Protein AF-A0A538RVB1-F1 (afdb_monomer_lite)

Structure (mmCIF, N/CA/C/O backbone):
data_AF-A0A538RVB1-F1
#
_entry.id   AF-A0A538RVB1-F1
#
loop_
_atom_site.group_PDB
_atom_site.id
_atom_site.type_symbol
_atom_site.label_atom_id
_atom_site.label_alt_id
_atom_site.label_comp_id
_atom_site.label_asym_id
_atom_site.label_entity_id
_atom_site.label_seq_id
_atom_site.pdbx_PDB_ins_code
_atom_site.Cartn_x
_atom_site.Cartn_y
_atom_site.Cartn_z
_atom_site.occupancy
_atom_site.B_iso_or_equiv
_atom_site.auth_seq_id
_atom_site.auth_comp_id
_atom_site.auth_asym_id
_atom_site.auth_atom_id
_atom_site.pdbx_PDB_model_num
ATOM 1 N N . MET A 1 1 ? 6.061 9.145 -22.991 1.00 56.69 1 MET A N 1
ATOM 2 C CA . MET A 1 1 ? 5.167 9.753 -21.976 1.00 56.69 1 MET A CA 1
ATOM 3 C C . MET A 1 1 ? 4.318 8.711 -21.238 1.00 56.69 1 MET A C 1
ATOM 5 O O . MET A 1 1 ? 4.384 8.689 -20.019 1.00 56.69 1 MET A O 1
ATOM 9 N N . ALA A 1 2 ? 3.609 7.792 -21.915 1.00 64.81 2 ALA A N 1
ATOM 10 C CA . ALA A 1 2 ? 2.763 6.772 -21.260 1.00 64.81 2 ALA A CA 1
ATOM 11 C C . ALA A 1 2 ? 3.472 5.928 -20.171 1.00 64.81 2 ALA A C 1
ATOM 13 O O . ALA A 1 2 ? 2.917 5.725 -19.095 1.00 64.81 2 ALA A O 1
ATOM 14 N N . ASN A 1 3 ? 4.726 5.517 -20.402 1.00 79.94 3 ASN A N 1
ATOM 15 C CA . ASN A 1 3 ? 5.489 4.703 -19.444 1.00 79.94 3 ASN A CA 1
ATOM 16 C C . ASN A 1 3 ? 5.826 5.451 -18.128 1.00 79.94 3 ASN A C 1
ATOM 18 O O . ASN A 1 3 ? 5.861 4.856 -17.059 1.00 79.94 3 ASN A O 1
ATOM 22 N N . GLN A 1 4 ? 6.009 6.777 -18.175 1.00 86.19 4 GLN A N 1
ATOM 23 C CA . GLN A 1 4 ? 6.291 7.589 -16.977 1.00 86.19 4 GLN A CA 1
ATOM 24 C C . GLN A 1 4 ? 5.043 7.785 -16.107 1.00 86.19 4 GLN A C 1
ATOM 26 O O . GLN A 1 4 ? 5.132 7.745 -14.879 1.00 86.19 4 GLN A O 1
ATOM 31 N N . ASN A 1 5 ? 3.878 7.957 -16.740 1.00 89.44 5 ASN A N 1
ATOM 32 C CA . ASN A 1 5 ? 2.598 8.042 -16.036 1.00 89.44 5 ASN A CA 1
ATOM 33 C C . ASN A 1 5 ? 2.254 6.707 -15.368 1.00 89.44 5 ASN A C 1
ATOM 35 O O . ASN A 1 5 ? 1.838 6.693 -14.213 1.00 89.44 5 ASN A O 1
ATOM 39 N N . LEU A 1 6 ? 2.498 5.591 -16.062 1.00 92.19 6 LEU A N 1
ATOM 40 C CA . LEU A 1 6 ? 2.333 4.257 -15.491 1.00 92.19 6 LEU A CA 1
ATOM 41 C C . LEU A 1 6 ? 3.281 4.032 -14.305 1.00 92.19 6 LEU A C 1
ATOM 43 O O . LEU A 1 6 ? 2.832 3.638 -13.235 1.00 92.19 6 LEU A O 1
ATOM 47 N N . ALA A 1 7 ? 4.570 4.348 -14.456 1.00 90.56 7 ALA A N 1
ATOM 48 C CA . ALA A 1 7 ? 5.543 4.222 -13.371 1.00 90.56 7 ALA A CA 1
ATOM 49 C C . ALA A 1 7 ? 5.182 5.079 -12.149 1.00 90.56 7 ALA A C 1
ATOM 51 O O . ALA A 1 7 ? 5.358 4.630 -11.019 1.00 90.56 7 ALA A O 1
ATOM 52 N N . THR A 1 8 ? 4.654 6.286 -12.374 1.00 89.31 8 THR A N 1
ATOM 53 C CA . THR A 1 8 ? 4.092 7.137 -11.317 1.00 89.31 8 THR A CA 1
ATOM 54 C C . THR A 1 8 ? 2.939 6.433 -10.610 1.00 89.31 8 THR A C 1
ATOM 56 O O . THR A 1 8 ? 2.989 6.260 -9.398 1.00 89.31 8 THR A O 1
ATOM 59 N N . TYR A 1 9 ? 1.936 5.984 -11.365 1.00 91.00 9 TYR A N 1
ATOM 60 C CA . TYR A 1 9 ? 0.734 5.371 -10.811 1.00 91.00 9 TYR A CA 1
ATOM 61 C C . TYR A 1 9 ? 1.042 4.115 -9.986 1.00 91.00 9 TYR A C 1
ATOM 63 O O . TYR A 1 9 ? 0.549 3.979 -8.870 1.00 91.00 9 TYR A O 1
ATOM 71 N N . LEU A 1 10 ? 1.895 3.220 -10.499 1.00 93.38 10 LEU A N 1
ATOM 72 C CA . LEU A 1 10 ? 2.263 1.989 -9.792 1.00 93.38 10 LEU A CA 1
ATOM 73 C C . LEU A 1 10 ? 3.028 2.281 -8.497 1.00 93.38 10 LEU A C 1
ATOM 75 O O . LEU A 1 10 ? 2.810 1.616 -7.491 1.00 93.38 10 LEU A O 1
ATOM 79 N N . ASN A 1 11 ? 3.892 3.298 -8.501 1.00 92.00 11 ASN A N 1
ATOM 80 C CA . ASN A 1 11 ? 4.599 3.718 -7.296 1.00 92.00 11 ASN A CA 1
ATOM 81 C C . ASN A 1 11 ? 3.660 4.367 -6.269 1.00 92.00 11 ASN A C 1
ATOM 83 O O . ASN A 1 11 ? 3.749 4.038 -5.087 1.00 92.00 11 ASN A O 1
ATOM 87 N N . ASP A 1 12 ? 2.741 5.230 -6.706 1.00 87.38 12 ASP A N 1
ATOM 88 C CA . ASP A 1 12 ? 1.721 5.829 -5.838 1.00 87.38 12 ASP A CA 1
ATOM 89 C C . ASP A 1 12 ? 0.821 4.740 -5.218 1.00 87.38 12 ASP A C 1
ATOM 91 O O . ASP A 1 12 ? 0.537 4.773 -4.019 1.00 87.38 12 ASP A O 1
ATOM 95 N N . HIS A 1 13 ? 0.438 3.722 -5.999 1.00 91.75 13 HIS A N 1
ATOM 96 C CA . HIS A 1 13 ? -0.332 2.578 -5.506 1.00 91.75 13 HIS A CA 1
ATOM 97 C C . HIS A 1 13 ? 0.471 1.717 -4.516 1.00 91.75 13 HIS A C 1
ATOM 99 O O . HIS A 1 13 ? -0.055 1.338 -3.467 1.00 91.75 13 HIS A O 1
ATOM 105 N N . LEU A 1 14 ? 1.762 1.486 -4.785 1.00 93.06 14 LEU A N 1
ATOM 106 C CA . LEU A 1 14 ? 2.662 0.780 -3.872 1.00 93.06 14 LEU A CA 1
ATOM 107 C C . LEU A 1 14 ? 2.751 1.500 -2.518 1.00 93.06 14 LEU A C 1
ATOM 109 O O . LEU A 1 14 ? 2.569 0.861 -1.483 1.00 93.06 14 LEU A O 1
ATOM 113 N N . ALA A 1 15 ? 2.950 2.822 -2.504 1.00 89.56 15 ALA A N 1
ATOM 114 C CA . ALA A 1 15 ? 2.952 3.602 -1.263 1.00 89.56 15 ALA A CA 1
ATOM 115 C C . ALA A 1 15 ? 1.604 3.546 -0.528 1.00 89.56 15 ALA A C 1
ATOM 117 O O . ALA A 1 15 ? 1.580 3.384 0.692 1.00 89.56 15 ALA A O 1
ATOM 118 N N . GLY A 1 16 ? 0.489 3.617 -1.263 1.00 89.00 16 GLY A N 1
ATOM 119 C CA . GLY A 1 16 ? -0.850 3.457 -0.696 1.00 89.00 16 GLY A CA 1
ATOM 120 C C . GLY A 1 16 ? -1.043 2.104 -0.005 1.00 89.00 16 GLY A C 1
ATOM 121 O O . GLY A 1 16 ? -1.550 2.058 1.114 1.00 89.00 16 GLY A O 1
ATOM 122 N N . SER A 1 17 ? -0.583 1.011 -0.625 1.00 93.69 17 SER A N 1
ATOM 123 C CA . SER A 1 17 ? -0.671 -0.335 -0.041 1.00 93.69 17 SER A CA 1
ATOM 124 C C . SER A 1 17 ? 0.162 -0.479 1.239 1.00 93.69 17 SER A C 1
ATOM 126 O O . SER A 1 17 ? -0.302 -1.076 2.206 1.00 93.69 17 SER A O 1
ATOM 128 N N . VAL A 1 18 ? 1.360 0.120 1.290 1.00 91.50 18 VAL A N 1
ATOM 129 C CA . VAL A 1 18 ? 2.210 0.130 2.494 1.00 91.50 18 VAL A CA 1
ATOM 130 C C . VAL A 1 18 ? 1.503 0.853 3.640 1.00 91.50 18 VAL A C 1
ATOM 132 O O . VAL A 1 18 ? 1.355 0.278 4.716 1.00 91.50 18 VAL A O 1
ATOM 135 N N . ALA A 1 19 ? 0.985 2.058 3.388 1.00 88.25 19 ALA A N 1
ATOM 136 C CA . ALA A 1 19 ? 0.258 2.832 4.393 1.00 88.25 19 ALA A CA 1
ATOM 137 C C . ALA A 1 19 ? -1.011 2.111 4.889 1.00 88.25 19 ALA A C 1
ATOM 139 O O . ALA A 1 19 ? -1.318 2.133 6.081 1.00 88.25 19 ALA A O 1
ATOM 140 N N . ALA A 1 20 ? -1.744 1.442 3.992 1.00 90.94 20 ALA A N 1
ATOM 141 C CA . ALA A 1 20 ? -2.928 0.669 4.359 1.00 90.94 20 ALA A CA 1
ATOM 142 C C . ALA A 1 20 ? -2.583 -0.523 5.267 1.00 90.94 20 ALA A C 1
ATOM 144 O O . ALA A 1 20 ? -3.275 -0.757 6.257 1.00 90.94 20 ALA A O 1
ATOM 145 N N . LEU A 1 21 ? -1.500 -1.250 4.971 1.00 93.69 21 LEU A N 1
ATOM 146 C CA . LEU A 1 21 ? -1.052 -2.380 5.789 1.00 93.69 21 LEU A CA 1
ATOM 147 C C . LEU A 1 21 ? -0.615 -1.941 7.193 1.00 93.69 21 LEU A C 1
ATOM 149 O O . LEU A 1 21 ? -0.989 -2.600 8.162 1.00 93.69 21 LEU A O 1
ATOM 153 N N . GLU A 1 22 ? 0.109 -0.825 7.314 1.00 90.88 22 GLU A N 1
ATOM 154 C CA . GLU A 1 22 ? 0.495 -0.250 8.613 1.00 90.88 22 GLU A CA 1
ATOM 155 C C . GLU A 1 22 ? -0.730 0.163 9.443 1.00 90.88 22 GLU A C 1
ATOM 157 O O . GLU A 1 22 ? -0.807 -0.129 10.640 1.00 90.88 22 GLU A O 1
ATOM 162 N N . LEU A 1 23 ? -1.725 0.795 8.808 1.00 91.19 23 LEU A N 1
ATOM 163 C CA . LEU A 1 23 ? -2.975 1.173 9.468 1.00 91.19 23 LEU A CA 1
ATOM 164 C C . LEU A 1 23 ? -3.752 -0.054 9.961 1.00 91.19 23 LEU A C 1
ATOM 166 O O . LEU A 1 23 ? -4.245 -0.060 11.089 1.00 91.19 23 LEU A O 1
ATOM 170 N N . LEU A 1 24 ? -3.869 -1.092 9.132 1.00 91.31 24 LEU A N 1
ATOM 171 C CA . LEU A 1 24 ? -4.580 -2.317 9.499 1.00 91.31 24 LEU A CA 1
ATOM 172 C C . LEU A 1 24 ? -3.858 -3.063 10.623 1.00 91.31 24 LEU A C 1
ATOM 174 O O . LEU A 1 24 ? -4.508 -3.489 11.571 1.00 91.31 24 LEU A O 1
ATOM 178 N N . GLU A 1 25 ? -2.526 -3.140 10.586 1.00 89.25 25 GLU A N 1
ATOM 179 C CA . GLU A 1 25 ? -1.732 -3.704 11.682 1.00 89.25 25 GLU A CA 1
ATOM 180 C C . GLU A 1 25 ? -1.940 -2.930 12.997 1.00 89.25 25 GLU A C 1
ATOM 182 O O . GLU A 1 25 ? -2.078 -3.530 14.066 1.00 89.25 25 GLU A O 1
ATOM 187 N N . TYR A 1 26 ? -2.007 -1.597 12.940 1.00 88.81 26 TYR A N 1
ATOM 188 C CA . TYR A 1 26 ? -2.326 -0.774 14.107 1.00 88.81 26 TYR A CA 1
ATOM 189 C C . TYR A 1 26 ? -3.735 -1.060 14.652 1.00 88.81 26 TYR A C 1
ATOM 191 O O . TYR A 1 26 ? -3.916 -1.192 15.866 1.00 88.81 26 TYR A O 1
ATOM 199 N N . LEU A 1 27 ? -4.733 -1.194 13.776 1.00 87.56 27 LEU A N 1
ATOM 200 C CA . LEU A 1 27 ? -6.109 -1.508 14.168 1.00 87.56 27 LEU A CA 1
ATOM 201 C C . LEU A 1 27 ? -6.226 -2.904 14.793 1.00 87.56 27 LEU A C 1
ATOM 203 O O . LEU A 1 27 ? -6.890 -3.045 15.819 1.00 87.56 27 LEU A O 1
ATOM 207 N N . GLU A 1 28 ? -5.539 -3.911 14.244 1.00 86.00 28 GLU A N 1
ATOM 208 C CA . GLU A 1 28 ? -5.478 -5.260 14.828 1.00 86.00 28 GLU A CA 1
ATOM 209 C C . GLU A 1 28 ? -4.935 -5.229 16.262 1.00 86.00 28 GLU A C 1
ATOM 211 O O . GLU A 1 28 ? -5.477 -5.893 17.144 1.00 86.00 28 GLU A O 1
ATOM 216 N N . LYS A 1 29 ? -3.891 -4.427 16.510 1.00 84.00 29 LYS A N 1
ATOM 217 C CA . LYS A 1 29 ? -3.253 -4.313 17.831 1.00 84.00 29 LYS A CA 1
ATOM 218 C C . LYS A 1 29 ? -4.083 -3.531 18.849 1.00 84.00 29 LYS A C 1
ATOM 220 O O . LYS A 1 29 ? -3.957 -3.780 20.045 1.00 84.00 29 LYS A O 1
ATOM 225 N N . THR A 1 30 ? -4.880 -2.559 18.404 1.00 82.62 30 THR A N 1
ATOM 226 C CA . THR A 1 30 ? -5.557 -1.601 19.299 1.00 82.62 30 THR A CA 1
ATOM 227 C C . THR A 1 30 ? -7.031 -1.900 19.552 1.00 82.62 30 THR A C 1
ATOM 229 O O . THR A 1 30 ? -7.569 -1.444 20.558 1.00 82.62 30 THR A O 1
ATOM 232 N N . GLN A 1 31 ? -7.694 -2.671 18.684 1.00 71.06 31 GLN A N 1
ATOM 233 C CA . GLN A 1 31 ? -9.146 -2.903 18.739 1.00 71.06 31 GLN A CA 1
ATOM 234 C C . GLN A 1 31 ? -9.527 -4.357 19.071 1.00 71.06 31 GLN A C 1
ATOM 236 O O . GLN A 1 31 ? -10.583 -4.848 18.661 1.00 71.06 31 GLN A O 1
ATOM 241 N N . THR A 1 32 ? -8.698 -5.052 19.854 1.00 56.31 32 THR A N 1
ATOM 242 C CA . THR A 1 32 ? -8.923 -6.443 20.271 1.00 56.31 32 THR A CA 1
ATOM 243 C C . THR A 1 32 ? -10.264 -6.593 21.010 1.00 56.31 32 THR A C 1
ATOM 245 O O . THR A 1 32 ? -10.406 -6.178 22.157 1.00 56.31 32 THR A O 1
ATOM 248 N N . GLY A 1 33 ? -11.267 -7.182 20.345 1.00 58.62 33 GLY A N 1
ATOM 249 C CA . GLY A 1 33 ? -12.556 -7.563 20.947 1.00 58.62 33 GLY A CA 1
ATOM 250 C C . GLY A 1 33 ? -13.807 -6.789 20.499 1.00 58.62 33 GLY A C 1
ATOM 251 O O . GLY A 1 33 ? -14.906 -7.173 20.890 1.00 58.62 33 GLY A O 1
ATOM 252 N N . LYS A 1 34 ? -13.704 -5.747 19.659 1.00 59.53 34 LYS A N 1
ATOM 253 C CA . LYS A 1 34 ? -14.876 -4.997 19.147 1.00 59.53 34 LYS A CA 1
ATOM 254 C C . LYS A 1 34 ? -15.071 -5.218 17.652 1.00 59.53 34 LYS A C 1
ATOM 256 O O . LYS A 1 34 ? -14.268 -4.702 16.896 1.00 59.53 34 LYS A O 1
ATOM 261 N N . ALA A 1 35 ? -16.128 -5.938 17.250 1.00 56.69 35 ALA A N 1
ATOM 262 C CA . ALA A 1 35 ? -16.774 -6.019 15.916 1.00 56.69 35 ALA A CA 1
ATOM 263 C C . ALA A 1 35 ? -15.917 -6.146 14.622 1.00 56.69 35 ALA A C 1
ATOM 265 O O . ALA A 1 35 ? -16.470 -6.357 13.550 1.00 56.69 35 ALA A O 1
ATOM 266 N N . MET A 1 36 ? -14.591 -6.072 14.690 1.00 64.75 36 MET A N 1
ATOM 267 C CA . MET A 1 36 ? -13.657 -6.023 13.563 1.00 64.75 36 MET A CA 1
ATOM 268 C C . MET A 1 36 ? -12.875 -7.333 13.393 1.00 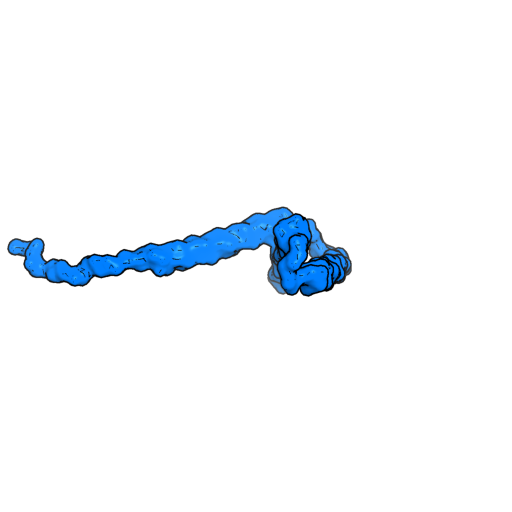64.75 36 MET A C 1
ATOM 270 O O . MET A 1 36 ? -12.040 -7.438 12.499 1.00 64.75 36 MET A O 1
ATOM 274 N N . GLY A 1 37 ? -13.146 -8.331 14.246 1.00 72.00 37 GLY A N 1
ATOM 275 C CA . GLY A 1 37 ? -12.264 -9.474 14.515 1.00 72.00 37 GLY A CA 1
ATOM 276 C C . GLY A 1 37 ? -11.947 -10.392 13.334 1.00 72.00 37 GLY A C 1
ATOM 277 O O . GLY A 1 37 ? -11.012 -11.177 13.431 1.00 72.00 37 GLY A O 1
ATOM 278 N N . ARG A 1 38 ? -12.688 -10.289 12.227 1.00 81.12 38 ARG A N 1
ATOM 279 C CA . ARG A 1 38 ? -12.419 -11.053 11.002 1.00 81.12 38 ARG A CA 1
ATOM 280 C C . ARG A 1 38 ? -12.131 -10.159 9.796 1.00 81.12 38 ARG A C 1
ATOM 282 O O . ARG A 1 38 ? -11.186 -10.418 9.066 1.00 81.12 38 ARG A O 1
ATOM 289 N N . PHE A 1 39 ? -12.872 -9.061 9.655 1.00 86.88 39 PHE A N 1
ATOM 290 C CA . PHE A 1 39 ? -12.739 -8.145 8.522 1.00 86.88 39 PHE A CA 1
ATOM 291 C C . PHE A 1 39 ? -11.341 -7.528 8.387 1.00 86.88 39 PHE A C 1
ATOM 293 O O . PHE A 1 39 ? -10.789 -7.512 7.296 1.00 86.88 39 PHE A O 1
ATOM 300 N N . VAL A 1 40 ? -10.762 -7.019 9.479 1.00 89.50 40 VAL A N 1
ATOM 301 C CA . VAL A 1 40 ? -9.446 -6.354 9.428 1.00 89.50 40 VAL A CA 1
ATOM 302 C C . VAL A 1 40 ? -8.332 -7.319 9.006 1.00 89.50 40 VAL A C 1
ATOM 304 O O . VAL A 1 40 ? -7.627 -6.987 8.053 1.00 89.50 40 VAL A O 1
ATOM 307 N N . PRO A 1 41 ? -8.178 -8.504 9.634 1.00 89.56 41 PRO A N 1
ATOM 308 C CA . PRO A 1 41 ? -7.147 -9.446 9.211 1.00 89.56 41 PRO A CA 1
ATOM 309 C C . PRO A 1 41 ? -7.375 -10.014 7.807 1.00 89.56 41 PRO A C 1
ATOM 311 O O . PRO A 1 41 ? -6.397 -10.236 7.095 1.00 89.56 41 PRO A O 1
ATOM 314 N N . GLU A 1 42 ? -8.627 -10.203 7.375 1.00 92.38 42 GLU A N 1
ATOM 315 C CA . GLU A 1 42 ? -8.932 -10.593 5.988 1.00 92.38 42 GLU A CA 1
ATOM 316 C C . GLU A 1 42 ? -8.519 -9.499 4.999 1.00 92.38 42 GLU A C 1
ATOM 318 O O . GLU A 1 42 ? -7.724 -9.755 4.099 1.00 92.38 42 GLU A O 1
ATOM 323 N N . LEU A 1 43 ? -8.939 -8.254 5.232 1.00 93.94 43 LEU A N 1
ATOM 324 C CA . LEU A 1 43 ? -8.572 -7.127 4.377 1.00 93.94 43 LEU A CA 1
ATOM 325 C C . LEU A 1 43 ? -7.051 -6.907 4.332 1.00 93.94 43 LEU A C 1
ATOM 327 O O . LEU A 1 43 ? -6.495 -6.577 3.285 1.00 93.94 43 LEU A O 1
ATOM 331 N N . ARG A 1 44 ? -6.353 -7.104 5.458 1.00 93.88 44 ARG A N 1
ATOM 332 C CA . ARG A 1 44 ? -4.888 -7.012 5.506 1.00 93.88 44 ARG A CA 1
ATOM 333 C C . ARG A 1 44 ? -4.234 -8.099 4.657 1.00 93.88 44 ARG A C 1
ATOM 335 O O . ARG A 1 44 ? -3.238 -7.821 3.989 1.00 93.88 44 ARG A O 1
ATOM 342 N N . ALA A 1 45 ? -4.771 -9.319 4.680 1.00 95.19 45 ALA A N 1
ATOM 343 C CA . ALA A 1 45 ? -4.274 -10.423 3.867 1.00 95.19 45 ALA A CA 1
ATOM 344 C C . ALA A 1 45 ? -4.487 -10.167 2.367 1.00 95.19 45 ALA A C 1
ATOM 346 O O . ALA A 1 45 ? -3.546 -10.371 1.595 1.00 95.19 45 ALA A O 1
ATOM 347 N N . ASP A 1 46 ? -5.659 -9.657 1.985 1.00 97.25 46 ASP A N 1
ATOM 348 C CA . ASP A 1 46 ? -6.000 -9.320 0.59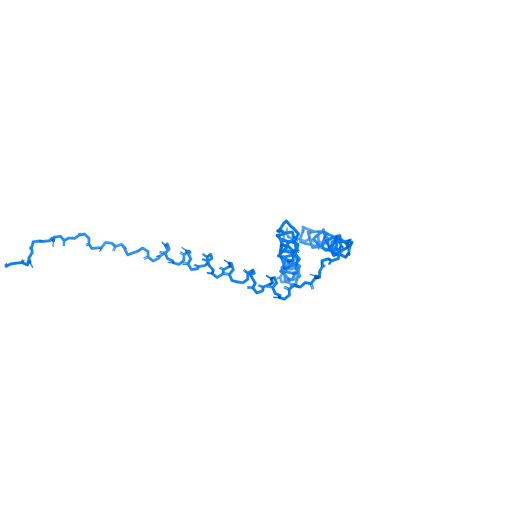9 1.00 97.25 46 ASP A CA 1
ATOM 349 C C . ASP A 1 46 ? -5.072 -8.225 0.055 1.00 97.25 46 ASP A C 1
ATOM 351 O O . ASP A 1 46 ? -4.372 -8.431 -0.934 1.00 97.25 46 ASP A O 1
ATOM 355 N N . ILE A 1 47 ? -4.928 -7.104 0.773 1.00 96.38 47 ILE A N 1
ATOM 356 C CA . ILE A 1 47 ? -4.036 -6.005 0.358 1.00 96.38 47 ILE A CA 1
ATOM 357 C C . ILE A 1 47 ? -2.572 -6.467 0.288 1.00 96.38 47 ILE A C 1
ATOM 359 O O . ILE A 1 47 ? -1.809 -6.031 -0.578 1.00 96.38 47 ILE A O 1
ATOM 363 N N . ALA A 1 48 ? -2.146 -7.359 1.188 1.00 96.44 48 ALA A N 1
ATOM 364 C CA . ALA A 1 48 ? -0.798 -7.917 1.147 1.00 96.44 48 ALA A CA 1
ATOM 365 C C . ALA A 1 48 ? -0.582 -8.834 -0.067 1.00 96.44 48 ALA A C 1
ATOM 367 O O . ALA A 1 48 ? 0.538 -8.893 -0.582 1.00 96.44 48 ALA A O 1
ATOM 368 N N . ALA A 1 49 ? -1.614 -9.556 -0.513 1.00 97.50 49 ALA A N 1
ATOM 369 C CA . ALA A 1 49 ? -1.571 -10.339 -1.742 1.00 97.50 49 ALA A CA 1
ATOM 370 C C . ALA A 1 49 ? -1.486 -9.428 -2.970 1.00 97.50 49 ALA A C 1
ATOM 372 O O . ALA A 1 49 ? -0.540 -9.572 -3.747 1.00 97.50 49 ALA A O 1
ATOM 373 N N . ASP A 1 50 ? -2.359 -8.427 -3.058 1.00 96.25 50 ASP A N 1
ATOM 374 C CA . ASP A 1 50 ? -2.376 -7.451 -4.150 1.00 96.25 50 ASP A CA 1
ATOM 375 C C . ASP A 1 50 ? -1.037 -6.715 -4.276 1.00 96.25 50 ASP A C 1
ATOM 377 O O . ASP A 1 50 ? -0.501 -6.554 -5.373 1.00 96.25 50 ASP A O 1
ATOM 381 N N . ARG A 1 51 ? -0.421 -6.322 -3.149 1.00 95.56 51 ARG A N 1
ATOM 382 C CA . ARG A 1 51 ? 0.906 -5.686 -3.158 1.00 95.56 51 ARG A CA 1
ATOM 383 C C . ARG A 1 51 ? 1.976 -6.597 -3.760 1.00 95.56 51 ARG A C 1
ATOM 385 O O . ARG A 1 51 ? 2.818 -6.118 -4.515 1.00 95.56 51 ARG A O 1
ATOM 392 N N . ARG A 1 52 ? 1.964 -7.897 -3.442 1.00 96.50 52 ARG A N 1
ATOM 393 C CA . ARG A 1 52 ? 2.926 -8.852 -4.022 1.00 96.50 52 ARG A CA 1
ATOM 394 C C . ARG A 1 52 ? 2.734 -8.979 -5.532 1.00 96.50 52 ARG A C 1
ATOM 396 O O . ARG A 1 52 ? 3.720 -9.032 -6.266 1.00 96.50 52 ARG A O 1
ATOM 403 N N . GLU A 1 53 ? 1.489 -9.002 -6.001 1.00 97.31 53 GLU A N 1
ATOM 404 C CA . GLU A 1 53 ? 1.193 -9.008 -7.437 1.00 97.31 53 GLU A CA 1
ATOM 405 C C . GLU A 1 53 ? 1.650 -7.713 -8.117 1.00 97.31 53 GLU A C 1
ATOM 407 O O . GLU A 1 53 ? 2.270 -7.763 -9.182 1.00 97.31 53 GLU A O 1
ATO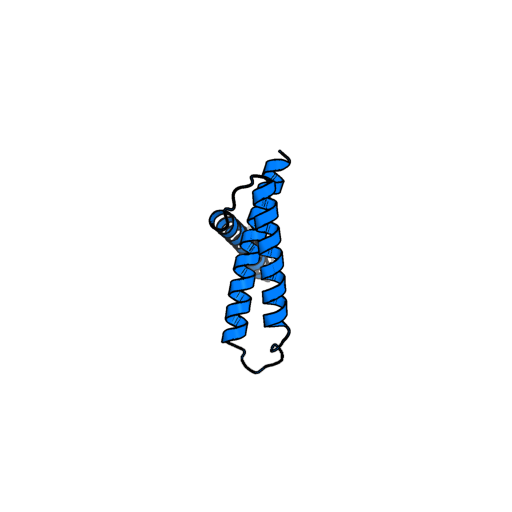M 412 N N . LEU A 1 54 ? 1.427 -6.563 -7.478 1.00 95.44 54 LEU A N 1
ATOM 413 C CA . LEU A 1 54 ? 1.900 -5.262 -7.944 1.00 95.44 54 LEU A CA 1
ATOM 414 C C . LEU A 1 54 ? 3.428 -5.222 -8.071 1.00 95.44 54 LEU A C 1
ATOM 416 O O . LEU A 1 54 ? 3.947 -4.792 -9.099 1.00 95.44 54 LEU A O 1
ATOM 420 N N . GLU A 1 55 ? 4.158 -5.692 -7.060 1.00 94.31 55 GLU A N 1
ATOM 421 C CA . GLU A 1 55 ? 5.623 -5.763 -7.081 1.00 94.31 55 GLU A CA 1
ATOM 422 C C . GLU A 1 55 ? 6.125 -6.677 -8.210 1.00 94.31 55 GLU A C 1
ATOM 424 O O . GLU A 1 55 ? 7.038 -6.307 -8.954 1.00 94.31 55 GLU A O 1
ATOM 429 N N . ALA A 1 56 ? 5.487 -7.837 -8.403 1.00 95.69 56 ALA A N 1
ATOM 430 C CA . ALA A 1 56 ? 5.802 -8.743 -9.505 1.00 95.69 56 ALA A CA 1
ATOM 431 C C . ALA A 1 56 ? 5.519 -8.105 -10.877 1.00 95.69 56 ALA A C 1
ATOM 433 O O . ALA A 1 56 ? 6.311 -8.252 -11.813 1.00 95.69 56 ALA A O 1
ATOM 434 N N . LEU A 1 57 ? 4.418 -7.363 -11.008 1.00 95.12 57 LEU A N 1
ATOM 435 C CA . LEU A 1 57 ? 4.084 -6.613 -12.216 1.00 95.12 57 LEU A CA 1
ATOM 436 C C . LEU A 1 57 ? 5.120 -5.517 -12.497 1.00 95.12 57 LEU A C 1
ATOM 438 O O . LEU A 1 57 ? 5.614 -5.417 -13.619 1.00 95.12 57 LEU A O 1
ATOM 442 N N . MET A 1 58 ? 5.495 -4.729 -11.487 1.00 94.38 58 MET A N 1
ATOM 443 C CA . MET A 1 58 ? 6.520 -3.689 -11.612 1.00 94.38 58 MET A CA 1
ATOM 444 C C . MET A 1 58 ? 7.867 -4.278 -12.043 1.00 94.38 58 MET A C 1
ATOM 446 O O . MET A 1 58 ? 8.511 -3.727 -12.937 1.00 94.38 58 MET A O 1
ATOM 450 N N . ALA A 1 59 ? 8.252 -5.434 -11.491 1.00 93.62 59 ALA A N 1
ATOM 451 C CA . ALA A 1 59 ? 9.459 -6.151 -11.893 1.00 93.62 59 ALA A CA 1
ATOM 452 C C . ALA A 1 59 ? 9.414 -6.586 -13.369 1.00 93.62 59 ALA A C 1
ATOM 454 O O . ALA A 1 59 ? 10.364 -6.334 -14.109 1.00 93.62 59 ALA A O 1
ATOM 455 N N . ARG A 1 60 ? 8.294 -7.169 -13.827 1.00 95.12 60 ARG A N 1
ATOM 456 C CA . ARG A 1 60 ? 8.093 -7.575 -15.235 1.00 95.12 60 ARG A CA 1
ATOM 457 C C . ARG A 1 60 ? 8.119 -6.396 -16.208 1.00 95.12 60 ARG A C 1
ATOM 459 O O . ARG A 1 60 ? 8.495 -6.568 -17.361 1.00 95.12 60 ARG A O 1
ATOM 466 N N . LEU A 1 61 ? 7.715 -5.215 -15.748 1.00 93.31 61 LEU A N 1
ATOM 467 C CA . LEU A 1 61 ? 7.725 -3.976 -16.527 1.00 93.31 61 LEU A CA 1
ATOM 468 C C . LEU A 1 61 ? 9.042 -3.191 -16.405 1.00 93.31 61 LEU A C 1
ATOM 470 O O . LEU A 1 61 ? 9.162 -2.124 -17.005 1.00 93.31 61 LEU A O 1
ATOM 474 N N . HIS A 1 62 ? 10.022 -3.692 -15.642 1.00 92.19 62 HIS A N 1
ATOM 475 C CA . HIS A 1 62 ? 11.273 -2.995 -15.315 1.00 92.19 62 HIS A CA 1
ATOM 476 C C . HIS A 1 62 ? 11.059 -1.599 -14.698 1.00 92.19 62 HIS A C 1
ATOM 478 O O . HIS A 1 62 ? 11.851 -0.677 -14.898 1.00 92.19 62 HIS A O 1
ATOM 484 N N . ILE A 1 63 ? 9.982 -1.435 -13.929 1.00 90.94 63 ILE A N 1
ATOM 485 C CA . ILE A 1 63 ? 9.667 -0.203 -13.206 1.00 90.94 63 ILE A CA 1
ATOM 486 C C . ILE A 1 63 ? 10.245 -0.320 -11.799 1.00 90.94 63 ILE A C 1
ATOM 488 O O . ILE A 1 63 ? 9.882 -1.209 -11.033 1.00 90.94 63 ILE A O 1
ATOM 492 N N . ALA A 1 64 ? 11.142 0.598 -11.443 1.00 86.56 64 ALA A N 1
ATOM 493 C CA . ALA A 1 64 ? 11.739 0.613 -10.116 1.00 86.56 64 ALA A CA 1
ATOM 494 C C . ALA A 1 64 ? 10.687 0.923 -9.039 1.00 86.56 64 ALA A C 1
ATOM 496 O O . ALA A 1 64 ? 9.983 1.938 -9.113 1.00 86.56 64 ALA A O 1
ATOM 497 N N . ALA A 1 65 ? 10.633 0.066 -8.019 1.00 81.31 65 ALA A N 1
ATOM 498 C CA . ALA A 1 65 ? 9.893 0.330 -6.797 1.00 81.31 65 ALA A CA 1
ATOM 499 C C . ALA A 1 65 ? 10.569 1.467 -6.021 1.00 81.31 65 ALA A C 1
ATOM 501 O O . ALA A 1 65 ? 11.772 1.464 -5.765 1.00 81.31 65 ALA A O 1
ATOM 502 N N . SER A 1 66 ? 9.781 2.470 -5.671 1.00 79.75 66 SER A N 1
ATOM 503 C CA . SER A 1 66 ? 10.219 3.690 -5.010 1.00 79.75 66 SER A CA 1
ATOM 504 C C . SER A 1 66 ? 9.153 4.161 -4.002 1.00 79.75 66 SER A C 1
ATOM 506 O O . SER A 1 66 ? 8.650 5.289 -4.106 1.00 79.75 66 SER A O 1
ATOM 508 N N . PRO A 1 67 ? 8.814 3.326 -3.001 1.00 67.25 67 PRO A N 1
ATOM 509 C CA . PRO A 1 67 ? 7.750 3.617 -2.043 1.00 67.25 67 PRO A CA 1
ATOM 510 C C . PRO A 1 67 ? 8.009 4.894 -1.237 1.00 67.25 67 PRO A C 1
ATOM 512 O O . PRO A 1 67 ? 7.067 5.608 -0.933 1.00 67.25 67 PRO A O 1
ATOM 515 N N . SER A 1 68 ? 9.268 5.253 -0.960 1.00 69.06 68 SER A N 1
ATOM 516 C CA . SER A 1 68 ? 9.614 6.487 -0.236 1.00 69.06 68 SER A CA 1
ATOM 517 C C . SER A 1 68 ? 9.283 7.764 -1.018 1.00 69.06 68 SER A C 1
ATOM 519 O O . SER A 1 68 ? 8.686 8.686 -0.465 1.00 69.06 68 SER A O 1
ATOM 521 N N . ARG A 1 69 ? 9.614 7.829 -2.317 1.00 66.25 69 ARG A N 1
ATOM 522 C CA . ARG A 1 69 ? 9.246 8.987 -3.160 1.00 66.25 69 ARG A CA 1
ATOM 523 C C . ARG A 1 69 ? 7.741 9.058 -3.396 1.00 66.25 69 ARG A C 1
ATOM 525 O O . ARG A 1 69 ? 7.182 10.149 -3.408 1.00 66.25 69 ARG A O 1
ATOM 532 N N . ALA A 1 70 ? 7.087 7.912 -3.552 1.00 68.19 70 ALA A N 1
ATOM 533 C CA . ALA A 1 70 ? 5.638 7.862 -3.676 1.00 68.19 70 ALA A CA 1
ATOM 534 C C . ALA A 1 70 ? 4.927 8.256 -2.376 1.00 68.19 70 ALA A C 1
ATOM 536 O O . ALA A 1 70 ? 3.961 9.006 -2.421 1.00 68.19 70 ALA A O 1
ATOM 537 N N . ALA A 1 71 ? 5.443 7.851 -1.214 1.00 66.50 71 ALA A N 1
ATOM 538 C CA . ALA A 1 71 ? 4.935 8.286 0.083 1.00 66.50 71 ALA A CA 1
ATOM 539 C C . ALA A 1 71 ? 5.088 9.802 0.271 1.00 66.50 71 ALA A C 1
ATOM 541 O O . ALA A 1 71 ? 4.154 10.451 0.733 1.00 66.50 71 ALA A O 1
ATOM 542 N N . ALA A 1 72 ? 6.215 10.387 -0.151 1.00 73.56 72 ALA A N 1
ATOM 543 C CA . ALA A 1 72 ? 6.398 11.839 -0.147 1.00 73.56 72 ALA A CA 1
ATOM 544 C C . ALA A 1 72 ? 5.356 12.552 -1.029 1.00 73.56 72 ALA A C 1
ATOM 546 O O . ALA A 1 72 ? 4.760 13.539 -0.604 1.00 73.56 72 ALA A O 1
ATOM 547 N N . ARG A 1 73 ? 5.064 12.011 -2.218 1.00 65.06 73 ARG A N 1
ATOM 548 C CA . ARG A 1 73 ? 4.018 12.531 -3.112 1.00 65.06 73 ARG A CA 1
ATOM 549 C C . ARG A 1 73 ? 2.614 12.356 -2.534 1.00 65.06 73 ARG A C 1
ATOM 551 O O . ARG A 1 73 ? 1.775 13.243 -2.657 1.00 65.06 73 ARG A O 1
ATOM 558 N N . LEU A 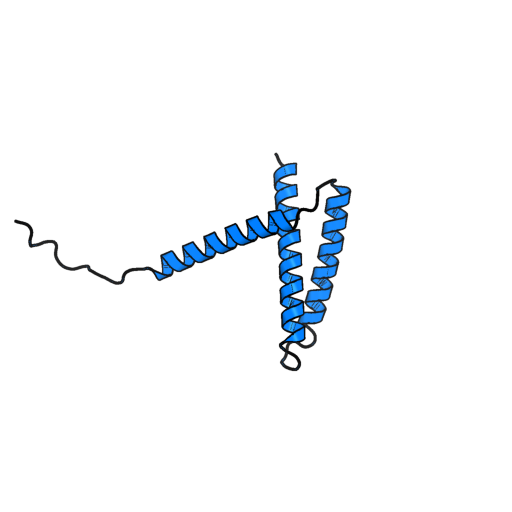1 74 ? 2.346 11.227 -1.885 1.00 69.25 74 LEU A N 1
ATOM 559 C CA . LEU A 1 74 ? 1.083 10.972 -1.199 1.00 69.25 74 LEU A CA 1
ATOM 560 C C . LEU A 1 74 ? 0.885 11.965 -0.043 1.00 69.25 74 LEU A C 1
ATOM 562 O O . LEU A 1 74 ? -0.202 12.515 0.117 1.00 69.25 74 LEU A O 1
ATOM 566 N N . ALA A 1 75 ? 1.942 12.240 0.725 1.00 75.00 75 ALA A N 1
ATOM 567 C CA . ALA A 1 75 ? 1.941 13.233 1.794 1.00 75.00 75 ALA A CA 1
ATOM 568 C C . ALA A 1 75 ? 1.710 14.652 1.256 1.00 75.00 75 ALA A C 1
ATOM 570 O O . ALA A 1 75 ? 0.915 15.398 1.828 1.00 75.00 75 ALA A O 1
ATOM 571 N N . GLU A 1 76 ? 2.335 15.006 0.132 1.00 74.06 76 GLU A N 1
ATOM 572 C CA . GLU A 1 76 ? 2.084 16.262 -0.580 1.00 74.06 76 GLU A CA 1
ATOM 573 C C . GLU A 1 76 ? 0.602 16.380 -0.976 1.00 74.06 76 GLU A C 1
ATOM 575 O O . GLU A 1 76 ? -0.056 17.351 -0.606 1.00 74.06 76 GLU A O 1
ATOM 580 N N . ARG A 1 77 ? 0.020 15.347 -1.602 1.00 72.69 77 ARG A N 1
ATOM 581 C CA . ARG A 1 77 ? -1.411 15.321 -1.964 1.00 72.69 77 ARG A CA 1
ATOM 582 C C . ARG A 1 77 ? -2.339 15.425 -0.756 1.00 72.69 77 ARG A C 1
ATOM 584 O O . ARG A 1 77 ? -3.329 16.152 -0.800 1.00 72.69 77 ARG A O 1
ATOM 591 N N . MET A 1 78 ? -2.039 14.714 0.327 1.00 74.75 78 MET A N 1
ATOM 592 C CA . MET A 1 78 ? -2.819 14.789 1.566 1.00 74.75 78 MET A CA 1
ATOM 593 C C . MET A 1 78 ? -2.740 16.178 2.201 1.00 74.75 78 MET A C 1
ATOM 595 O O . MET A 1 78 ? -3.738 16.671 2.725 1.00 74.75 78 MET A O 1
ATOM 599 N N . THR A 1 79 ? -1.581 16.827 2.113 1.00 75.25 79 THR A N 1
ATOM 600 C CA . THR A 1 79 ? -1.379 18.201 2.582 1.00 75.25 79 THR A CA 1
ATOM 601 C C . THR A 1 79 ? -2.184 19.187 1.734 1.00 75.25 79 THR A C 1
ATOM 603 O O . THR A 1 79 ? -2.902 20.008 2.298 1.00 75.25 79 THR A O 1
ATOM 606 N N . GLU A 1 80 ? -2.171 19.055 0.402 1.00 71.38 80 GLU A N 1
ATOM 607 C CA . GLU A 1 80 ? -3.025 19.840 -0.508 1.00 71.38 80 GLU A CA 1
ATOM 608 C C . GLU A 1 80 ? -4.520 19.690 -0.173 1.00 71.38 80 GLU A C 1
ATOM 610 O O . GLU A 1 80 ? -5.264 20.673 -0.155 1.00 71.38 80 GLU A O 1
ATOM 615 N N . ILE A 1 81 ? -4.979 18.465 0.104 1.00 76.25 81 ILE A N 1
ATOM 616 C CA . ILE A 1 81 ? -6.376 18.196 0.477 1.00 76.25 81 ILE A CA 1
ATOM 617 C C . ILE A 1 81 ? -6.711 18.834 1.829 1.00 76.25 81 ILE A C 1
ATOM 619 O O . ILE A 1 81 ? -7.759 19.470 1.950 1.00 76.25 81 ILE A O 1
ATOM 623 N N . LYS A 1 82 ? -5.834 18.700 2.832 1.00 69.81 82 LYS A N 1
ATOM 624 C CA . LYS A 1 82 ? -6.017 19.325 4.151 1.00 69.81 82 LYS A CA 1
ATOM 625 C C . LYS A 1 82 ? -6.109 20.845 4.051 1.00 69.81 82 LYS A C 1
ATOM 627 O O . LYS A 1 82 ? -7.070 21.407 4.557 1.00 69.81 82 LYS A O 1
ATOM 632 N N . LEU A 1 83 ? -5.188 21.483 3.325 1.00 74.62 83 LEU A N 1
ATOM 633 C CA . LEU A 1 83 ? -5.189 22.934 3.111 1.00 74.62 83 LEU A CA 1
ATOM 634 C C . LEU A 1 83 ? -6.479 23.410 2.431 1.00 74.62 83 LEU A C 1
ATOM 636 O O . LEU A 1 83 ? -7.081 24.383 2.865 1.00 74.62 83 LEU A O 1
ATOM 640 N N . ARG A 1 84 ? -6.970 22.680 1.420 1.00 70.25 84 ARG A N 1
ATOM 641 C CA . ARG A 1 84 ? -8.260 22.983 0.773 1.00 70.25 84 ARG A CA 1
ATOM 642 C C . ARG A 1 84 ? -9.457 22.843 1.712 1.00 70.25 84 ARG A C 1
ATOM 644 O O . ARG A 1 84 ? -10.444 23.559 1.556 1.00 70.25 84 ARG A O 1
ATOM 651 N N . LEU A 1 85 ? -9.413 21.886 2.636 1.00 68.62 85 LEU A N 1
ATOM 652 C CA . LEU A 1 85 ? -10.447 21.717 3.655 1.00 68.62 85 LEU A CA 1
ATOM 653 C C . LEU A 1 85 ? -10.382 22.827 4.712 1.00 68.62 85 LEU A C 1
ATOM 655 O O . LEU A 1 85 ? -11.436 23.304 5.128 1.00 68.62 85 LEU A O 1
ATOM 659 N N . ASP A 1 86 ? -9.183 23.252 5.109 1.00 70.44 86 ASP A N 1
ATOM 660 C CA . ASP A 1 86 ? -8.980 24.366 6.039 1.00 70.44 86 ASP A CA 1
ATOM 661 C C . ASP A 1 86 ? -9.415 25.706 5.424 1.00 70.44 86 ASP A C 1
ATOM 663 O O . ASP A 1 86 ? -10.132 26.451 6.085 1.00 70.44 86 ASP A O 1
ATOM 667 N N . ASP A 1 87 ? -9.129 25.965 4.143 1.00 66.81 87 ASP A N 1
ATOM 668 C CA . ASP A 1 87 ? -9.618 27.156 3.423 1.00 66.81 87 ASP A CA 1
ATOM 669 C C . ASP A 1 87 ? -11.152 27.201 3.335 1.00 66.81 87 ASP A C 1
ATOM 671 O O . ASP A 1 87 ? -11.756 28.260 3.491 1.00 66.81 87 ASP A O 1
ATOM 675 N N . ARG A 1 88 ? -11.821 26.052 3.137 1.00 57.62 88 ARG A N 1
ATOM 676 C CA . ARG A 1 88 ? -13.295 25.988 3.207 1.00 57.62 88 ARG A CA 1
ATOM 677 C C . ARG A 1 88 ? -13.837 26.157 4.625 1.00 57.62 88 ARG A C 1
ATOM 679 O O . ARG A 1 88 ? -14.972 26.590 4.789 1.00 57.62 88 ARG A O 1
ATOM 686 N N . ARG A 1 89 ? -13.076 25.763 5.647 1.00 54.94 89 ARG A N 1
ATOM 687 C CA . ARG A 1 89 ? -13.447 25.951 7.058 1.00 54.94 89 ARG A CA 1
ATOM 688 C C . ARG A 1 89 ? -13.219 27.396 7.509 1.00 54.94 89 ARG A C 1
ATOM 690 O O . ARG A 1 89 ? -13.895 27.849 8.427 1.00 54.94 89 ARG A O 1
ATOM 697 N N . ALA A 1 90 ? -12.316 28.110 6.844 1.00 59.47 90 ALA A N 1
ATOM 698 C CA . ALA A 1 90 ? -12.012 29.516 7.055 1.00 59.47 90 ALA A CA 1
ATOM 699 C C . ALA A 1 90 ? -12.955 30.469 6.293 1.00 59.47 90 ALA A C 1
ATOM 701 O O . ALA A 1 90 ? -12.541 31.573 5.945 1.00 59.47 90 ALA A O 1
ATOM 702 N N . GLU A 1 91 ? -14.223 30.101 6.052 1.00 47.47 91 GLU A N 1
ATOM 703 C CA . GLU A 1 91 ? -15.220 31.107 5.668 1.00 47.47 91 GLU A CA 1
ATOM 704 C C . GLU A 1 91 ? -15.370 32.132 6.810 1.00 47.47 91 GLU A C 1
ATOM 706 O O . GLU A 1 91 ? -15.793 31.769 7.914 1.00 47.47 91 GLU A O 1
ATOM 711 N N . PRO A 1 92 ? -15.076 33.428 6.586 1.00 48.50 92 PRO A N 1
ATOM 712 C CA . PRO A 1 92 ? -15.450 34.467 7.523 1.00 48.50 92 PRO A CA 1
ATOM 713 C C . PRO A 1 92 ? -16.949 34.703 7.352 1.00 48.50 92 PRO A C 1
ATOM 715 O O . PRO A 1 92 ? -17.397 35.304 6.372 1.00 48.50 92 PRO A O 1
ATOM 718 N N . SER A 1 93 ? -17.750 34.260 8.318 1.00 52.97 93 SER A N 1
ATOM 719 C CA . SER A 1 93 ? -19.123 34.735 8.427 1.00 52.97 93 SER A CA 1
ATOM 720 C C . SER A 1 93 ? -19.112 36.251 8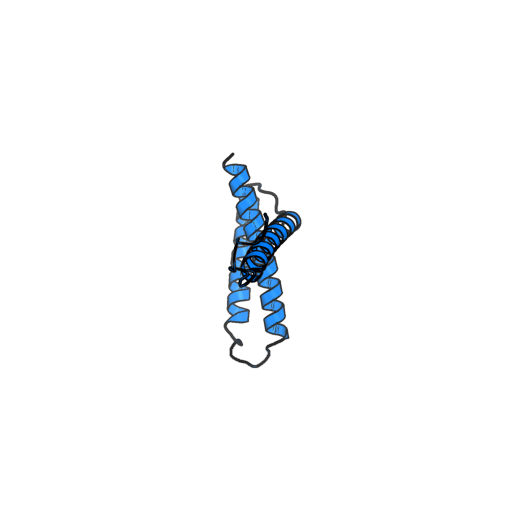.672 1.00 52.97 93 SER A C 1
ATOM 722 O O . SER A 1 93 ? -18.777 36.710 9.760 1.00 52.97 93 SER A O 1
ATOM 724 N N . ALA A 1 94 ? -19.520 36.993 7.643 1.00 49.72 94 ALA A N 1
ATOM 725 C CA . ALA A 1 94 ? -20.123 38.324 7.669 1.00 49.72 94 ALA A CA 1
ATOM 726 C C . ALA A 1 94 ? -19.317 39.517 8.236 1.00 49.72 94 ALA A C 1
ATOM 728 O O . ALA A 1 94 ? -19.272 39.771 9.435 1.00 49.72 94 ALA A O 1
ATOM 729 N N . CYS A 1 95 ? -18.939 40.428 7.332 1.00 42.62 95 CYS A N 1
ATOM 730 C CA . CYS A 1 95 ? -19.255 41.847 7.525 1.00 42.62 95 CYS A CA 1
ATOM 731 C C . CYS A 1 95 ? -19.834 42.436 6.231 1.00 42.62 95 CYS A C 1
ATOM 733 O O . CYS A 1 95 ? -19.216 43.221 5.518 1.00 42.62 95 CYS A O 1
ATOM 735 N N . SER A 1 96 ? -21.065 42.035 5.918 1.00 57.19 96 SER A N 1
ATOM 736 C CA . SER A 1 96 ? -21.971 42.853 5.122 1.00 57.19 96 SER A CA 1
ATOM 737 C C . SER A 1 96 ? -22.566 43.914 6.050 1.00 57.19 96 SER A C 1
ATOM 739 O O . SER A 1 96 ? -23.509 43.612 6.779 1.00 57.19 96 SER A O 1
ATOM 741 N N . LYS A 1 97 ? -22.028 45.136 6.069 1.00 52.44 97 LYS A N 1
ATOM 742 C CA . LYS A 1 97 ? -22.753 46.326 6.549 1.00 52.44 97 LYS A CA 1
ATOM 743 C C . LYS A 1 97 ? -22.080 47.608 6.043 1.00 52.44 97 LYS A C 1
ATOM 745 O O . LYS A 1 97 ? -21.017 47.986 6.505 1.00 52.44 97 LYS A O 1
ATOM 750 N N . SER A 1 98 ? -22.794 48.280 5.135 1.00 50.69 98 SER A N 1
ATOM 751 C CA . SER A 1 98 ? -22.741 49.719 4.832 1.00 50.69 98 SER A CA 1
ATOM 752 C C . SER A 1 98 ? -21.434 50.314 4.279 1.00 50.69 98 SER A C 1
ATOM 754 O O . SER A 1 98 ? -20.516 50.656 5.011 1.00 50.69 98 SER A O 1
ATOM 756 N N . TRP A 1 99 ? -21.431 50.605 2.975 1.00 52.56 99 TRP A N 1
ATOM 757 C CA . TRP A 1 99 ? -20.448 51.467 2.294 1.00 52.56 99 TRP A CA 1
ATOM 758 C C . TRP A 1 99 ? -20.729 52.982 2.415 1.00 52.56 99 TRP A C 1
ATOM 760 O O . TRP A 1 99 ? -20.168 53.780 1.669 1.00 52.56 99 TRP A O 1
ATOM 770 N N . LYS A 1 100 ? -21.598 53.432 3.329 1.00 54.41 100 LYS A N 1
ATOM 771 C CA . LYS A 1 100 ? -21.900 54.866 3.493 1.00 54.41 100 LYS A CA 1
ATOM 772 C C . LYS A 1 100 ? -21.199 55.451 4.722 1.00 54.41 100 LYS A C 1
ATOM 774 O O . LYS A 1 100 ? -21.865 55.696 5.717 1.00 54.41 100 LYS A O 1
ATOM 779 N N . ALA A 1 101 ? -19.883 55.659 4.644 1.00 52.34 101 ALA A N 1
ATOM 780 C CA . ALA A 1 101 ? -19.142 56.634 5.465 1.00 52.34 101 ALA A CA 1
ATOM 781 C C . ALA A 1 101 ? -17.667 56.742 5.014 1.00 52.34 101 ALA A C 1
ATOM 783 O O . ALA A 1 101 ? -16.751 56.424 5.761 1.00 52.34 101 ALA A O 1
ATOM 784 N N . CYS A 1 102 ? -17.434 57.174 3.774 1.00 47.38 102 CYS A N 1
ATOM 785 C CA . CYS A 1 102 ? -16.153 57.747 3.347 1.00 47.38 102 CYS A CA 1
ATOM 786 C C . CYS A 1 102 ? -16.442 58.875 2.346 1.00 47.38 102 CYS A C 1
ATOM 788 O O . CYS A 1 102 ? -16.280 58.714 1.137 1.00 47.38 102 CYS A O 1
ATOM 790 N N . ARG A 1 103 ? -16.956 59.994 2.860 1.00 47.28 103 ARG A N 1
ATOM 791 C CA . ARG A 1 103 ? -16.750 61.341 2.322 1.00 47.28 103 ARG A CA 1
ATOM 792 C C . ARG A 1 103 ? -17.090 62.358 3.401 1.00 47.28 103 ARG A C 1
ATOM 794 O O . ARG A 1 103 ? -18.121 62.142 4.071 1.00 47.28 103 ARG A O 1
#

Foldseek 3Di:
DVLVVVLLVLQLLLLVLVVLLVVLVVCCVPVPPPPCPPVSVVVSVVSVVVSVVSVVVCVVVVRDHDSPVSNVVVVVVVVVVVVVVVVVVPDPPDDPDDPPDDD

Radius of gyration: 22.13 Å; chains: 1; bounding box: 34×72×43 Å

Secondary structure (DSSP, 8-state):
-HHHHHHHHHHHHHHHHHHHHHHHHHHHHH-TTSS-TTHHHHHHHHHHHHHHHHHHHHHHTTPPP-HHHHHHHHHHHHHHHHHHHHHHHT-------------

Sequence (103 aa):
MANQNLATYLNDHLAGSVAALELLEYLEKTQTGKAMGRFVPELRADIAADRRELEALMARLHIAASPSRAAARLAERMTEIKLRLDDRRAEPSACSKSWKACR

pLDDT: mean 78.26, std 15.89, range [42.62, 97.5]

=== Feature glossary ===
A reading guide for the features in this record.

Start from the sequence.

  · Sequence gives the chain of amino acids in standard one-letter code (A=alanine, C=cysteine, …, Y=tyrosine), read N→C. It is the only feature that is directly encoded by the gene; all structural features are derived from the folded form of this sequence.

Fold it, and you get atomic coordinates and the backbone conformation that goes with them.

  · The mmCIF table is the protein's shape written out atom by atom. For each backbone N, Cα, C, and carbonyl O, it records an (x, y, z) coordinate triple in Å plus the residue type, chain letter, and residue number.

  · Backbone dihedral angles. Every residue except chain termini has a φ (preceding-C → N → Cα → C) and a ψ (N → Cα → C → next-N). They are reported in degrees following the IUPAC sign convention. Secondary structure is essentially a statement about which (φ, ψ) basin each residue occupies.

  · DSSP 8-state secondary structure assigns each residue one of H (α-helix), G (3₁₀-helix), I (π-helix), E (extended β-strand), B (isolated β-bridge), T (hydrogen-bonded turn), S (bend), or '-' (coil). The assignment is computed from backbone hydrogen-bond geometry via the Kabsch–Sander algorithm.

  · P-SEA three-state annotation labels each residue as helix, strand, or coil based purely on the geometry of the Cα trace. It serves as a fallback when the full backbone (and thus DSSP) is unavailable.

Summarize the fold with a handful of shape descriptors and a per-residue structural alphabet.

  · Radius of gyration (Rg) is the root-mean-square distance of Cα atoms from their centroid — a single number for overall size and compactness. A globular domain of N residues has Rg ≈ 2.2·N^0.38 Å; an extended or disordered chain has a much larger Rg. The Cα contact count is the number of residue pairs whose Cα atoms are within 8 Å and are more than four positions apart in sequence — a standard proxy for tertiary packing density. The bounding box is the smallest axis-aligned box enclosing all Cα atoms.

  · Foldseek's 3Di representation compresses backbone geometry into a per-residue letter drawn from a learned twenty-state alphabet. It captures the tertiary interaction pattern around each residue — which residues are packed against it in space, regardless of where they are in sequence.

  · Accessible surface area quantifies burial. A residue with SASA near zero is packed into the hydrophobic core; one with SASA >100 Å² sits on the surface. Computed here via the Shrake–Rupley numerical algorithm with a 1.4 Å probe.

Ask how reliable the model is.

  · For AlphaFold models, the B-factor field carries pLDDT — the model's own estimate of local accuracy on a 0–100 scale. Regions with pLDDT<50 should be treated as essentially unmodeled; they often correspond to intrinsically disordered segments.

  · For experimental (PDB) structures, the B-factor (temperature factor) quantifies the positional spread of each atom in the crystal — a combination of thermal vibration and static disorder — in units of Å². High B-factors mark flexible loops or poorly resolved regi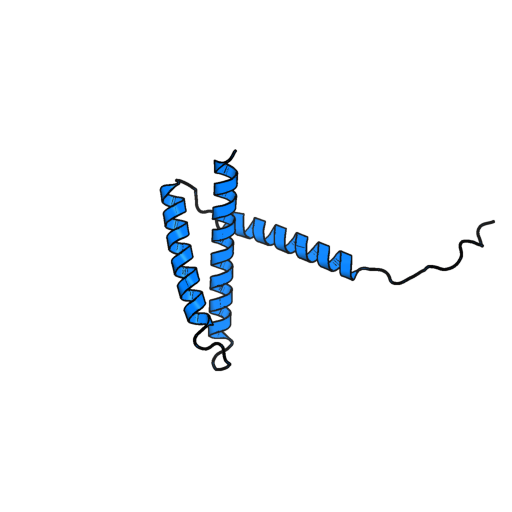ons; low B-factors mark the rigid, well-ordered core.

  · PAE(i, j) answers: if I align the predicted and true structures on residue i, how far off (in Å) do I expect residue j to be? A block-diagonal PAE matrix with low values on the blocks and high values off-diagonal is the signature of a multi-domain protein with confidently predicted domains but uncertain inter-domain orientation.

Place it in context: what it resembles, what it is annotated as, and how it looks.

  · Structural nearest neighbors (via Foldseek easy-search vs the PDB). Reported per hit: target PDB id, E-value, and alignment TM-score. A TM-score above ~0.5 is the conventional threshold for 'same fold'.

  · Functional annotations link the protein to curated databases. InterPro entries identify conserved domains and families by matching the sequence against member-database signatures (Pfam, PROSITE, CDD, …). Gene Ontology (GO) terms describe molecular function, biological process, and cellular component in a controlled vocabulary. CATH places the structure in a hierarchical fold classification (Class/Architecture/Topology/Homologous-superfamily). The organism is the source species.

  · Plot images: a contact map (which residues are close in 3D, as an N×N binary image), a Ramachandran scatter (backbone torsion angles, revealing secondary-structure composition at a glance), and — for AlphaFold structures — a PAE heatmap (pairwise prediction confidence).

  · Structure images are PyMOL renders from six orthogonal camera directions. Cartoon representation draws helices as coils and strands as arrows; sticks shows the backbone as bonds; surface shows the solvent-excluded envelope. Rainbow coloring maps sequence position to hue (blue→red, N→C); chain coloring assigns a distinct color per polypeptide.